Protein AF-A0AAV9T3T2-F1 (afdb_monomer_lite)

Secondary structure (DSSP, 8-state):
----HHHHHHHHTTT-SSS-HHHHHHHHHTSTT---TTS--S-----TTS-----HHHHHHTTHHHH-GGG--GGGGGGHHHHHHHHHHHTT-S-PPPPPHHHHHHHHHHHTTSTT-HHHHHHHHHHTS---HHHHHHHHHHHHHHHS-HHHHHHHHT-TTS--STTGGG-HHHHHHHTT---

Foldseek 3Di:
DDQAPLNVLVVCCVPDPPDNSVVVNCCCLVLQQVLDSADDPDDDPDDPVPFADFDPVQLVVLPLCVLPVLCPPPVCVVPSSNSLSVLVVLLVDPDFAADDLVSLVSLLSSLVSTPPCSVVSSLQSNLSHRHDLVNHVVSNVVSCVVPDPPVVCCVVLVCPVPPDDPSCVSRSSVVSSVVVPPD

Structure (mmCIF, N/CA/C/O backbone):
data_AF-A0AAV9T3T2-F1
#
_entry.id   AF-A0AAV9T3T2-F1
#
loop_
_atom_site.group_PDB
_atom_site.id
_atom_site.type_symbol
_atom_site.label_atom_id
_atom_site.label_alt_id
_atom_site.label_comp_id
_atom_site.label_asym_id
_atom_site.label_entity_id
_atom_site.label_seq_id
_atom_site.pdbx_PDB_ins_code
_atom_site.Cartn_x
_atom_site.Cartn_y
_atom_site.Cartn_z
_atom_site.occupancy
_atom_site.B_iso_or_equiv
_atom_site.auth_seq_id
_atom_site.auth_comp_id
_atom_site.auth_asym_id
_atom_site.auth_atom_id
_atom_site.pdbx_PDB_model_num
ATOM 1 N N . MET A 1 1 ? 18.181 -6.543 2.800 1.00 39.59 1 MET A N 1
ATOM 2 C CA . MET A 1 1 ? 18.564 -5.317 2.071 1.00 39.59 1 MET A CA 1
ATOM 3 C C . MET A 1 1 ? 17.547 -5.138 0.965 1.00 39.59 1 MET A C 1
ATOM 5 O O . MET A 1 1 ? 17.449 -6.020 0.122 1.00 39.59 1 MET A O 1
ATOM 9 N N . PHE A 1 2 ? 16.742 -4.085 1.052 1.00 48.78 2 PHE A N 1
ATOM 10 C CA . PHE A 1 2 ? 15.759 -3.703 0.041 1.00 48.78 2 PHE A CA 1
ATOM 11 C C . PHE A 1 2 ? 16.441 -2.717 -0.913 1.00 48.78 2 PHE A C 1
ATOM 13 O O . PHE A 1 2 ? 17.118 -1.804 -0.444 1.00 48.78 2 PHE A O 1
ATOM 20 N N . ALA A 1 3 ? 16.339 -2.939 -2.222 1.00 54.12 3 ALA A N 1
ATOM 21 C CA . ALA A 1 3 ? 16.896 -2.038 -3.227 1.00 54.12 3 ALA A CA 1
ATOM 22 C C . ALA A 1 3 ? 15.743 -1.285 -3.891 1.00 54.12 3 ALA A C 1
ATOM 24 O O . ALA A 1 3 ? 14.859 -1.908 -4.476 1.00 54.12 3 ALA A O 1
ATOM 25 N N . ARG A 1 4 ? 15.751 0.042 -3.766 1.00 64.81 4 ARG A N 1
ATOM 26 C CA . ARG A 1 4 ? 14.722 0.922 -4.329 1.00 64.81 4 ARG A CA 1
ATOM 27 C C . ARG A 1 4 ? 14.906 1.098 -5.831 1.00 64.81 4 ARG A C 1
ATOM 29 O O . ARG A 1 4 ? 16.045 1.146 -6.289 1.00 64.81 4 ARG A O 1
ATOM 36 N N . ASP A 1 5 ? 13.818 1.276 -6.580 1.00 68.12 5 ASP A N 1
ATOM 37 C CA . ASP A 1 5 ? 13.861 1.486 -8.039 1.00 68.12 5 ASP A CA 1
ATOM 38 C C . ASP A 1 5 ? 14.801 2.640 -8.410 1.00 68.12 5 ASP A C 1
ATOM 40 O O . ASP A 1 5 ? 15.723 2.459 -9.196 1.00 68.12 5 ASP A O 1
ATOM 44 N N . LEU A 1 6 ? 14.678 3.795 -7.745 1.00 70.25 6 LEU A N 1
ATOM 45 C CA . LEU A 1 6 ? 15.578 4.931 -7.972 1.00 70.25 6 LEU A CA 1
ATOM 46 C C . LEU A 1 6 ? 17.045 4.615 -7.657 1.00 70.25 6 LEU A C 1
ATOM 48 O O . LEU A 1 6 ? 17.926 5.066 -8.378 1.00 70.25 6 LEU A O 1
ATOM 52 N N . GLN A 1 7 ? 17.321 3.815 -6.623 1.00 70.38 7 GLN A N 1
ATOM 53 C CA . GLN A 1 7 ? 18.692 3.426 -6.276 1.00 70.38 7 GLN A CA 1
ATOM 54 C C . GLN A 1 7 ? 19.286 2.467 -7.308 1.00 70.38 7 GLN A C 1
ATOM 56 O O . GLN A 1 7 ? 20.465 2.573 -7.642 1.00 70.38 7 GLN A O 1
ATOM 61 N N . VAL A 1 8 ? 18.474 1.545 -7.826 1.00 71.31 8 VAL A N 1
ATOM 62 C CA . VAL A 1 8 ? 18.872 0.633 -8.901 1.00 71.31 8 VAL A CA 1
ATOM 63 C C . VAL A 1 8 ? 19.090 1.428 -10.189 1.00 71.31 8 VAL A C 1
ATOM 65 O O . VAL A 1 8 ? 20.156 1.331 -10.790 1.00 71.31 8 VAL A O 1
ATOM 68 N N . LEU A 1 9 ? 18.152 2.289 -10.579 1.00 73.38 9 LEU A N 1
ATOM 69 C CA . LEU A 1 9 ? 18.289 3.144 -11.758 1.00 73.38 9 LEU A CA 1
ATOM 70 C C . LEU A 1 9 ? 19.523 4.047 -11.660 1.00 73.38 9 LEU A C 1
ATOM 72 O O . LEU A 1 9 ? 20.322 4.070 -12.589 1.00 73.38 9 LEU A O 1
ATOM 76 N N . ALA A 1 10 ? 19.755 4.703 -10.522 1.00 73.94 10 ALA A N 1
ATOM 77 C CA . ALA A 1 10 ? 20.937 5.537 -10.313 1.00 73.94 10 ALA A CA 1
ATOM 78 C C . ALA A 1 10 ? 22.253 4.744 -10.410 1.00 73.94 10 ALA A C 1
ATOM 80 O O . ALA A 1 10 ? 23.238 5.251 -10.950 1.00 73.94 10 ALA A O 1
ATOM 81 N N . ALA A 1 11 ? 22.279 3.502 -9.913 1.00 74.75 11 ALA A N 1
ATOM 82 C CA . ALA A 1 11 ? 23.463 2.643 -9.956 1.00 74.75 11 ALA A CA 1
ATOM 83 C C . ALA A 1 11 ? 23.760 2.086 -11.360 1.00 74.75 11 ALA A C 1
ATOM 85 O O . ALA A 1 11 ? 24.921 1.825 -11.674 1.00 74.75 11 ALA A O 1
ATOM 86 N N . PHE A 1 12 ? 22.733 1.905 -12.198 1.00 73.12 12 PHE A N 1
ATOM 87 C CA . PHE A 1 12 ? 22.851 1.245 -13.504 1.00 73.12 12 PHE A CA 1
ATOM 88 C C . PHE A 1 12 ? 22.576 2.156 -14.714 1.00 73.12 12 PHE A C 1
ATOM 90 O O . PHE A 1 12 ? 22.715 1.696 -15.847 1.00 73.12 12 PHE A O 1
ATOM 97 N N . GLN A 1 13 ? 22.255 3.442 -14.518 1.00 70.56 13 GLN A N 1
ATOM 98 C CA . GLN A 1 13 ? 21.921 4.389 -15.598 1.00 70.56 13 GLN A CA 1
ATOM 99 C C . GLN A 1 13 ? 22.990 4.498 -16.697 1.00 70.56 13 GLN A C 1
ATOM 101 O O . GLN A 1 13 ? 22.646 4.692 -17.854 1.00 70.56 13 GLN A O 1
ATOM 106 N N . GLY A 1 14 ? 24.270 4.302 -16.363 1.00 68.44 14 GLY A N 1
ATOM 107 C CA . GLY A 1 14 ? 25.382 4.369 -17.321 1.00 68.44 14 GLY A CA 1
ATOM 108 C C . GLY A 1 14 ? 25.743 3.052 -18.021 1.00 68.44 14 GLY A C 1
ATOM 109 O O . GLY A 1 14 ? 26.777 3.001 -18.678 1.00 68.44 14 GLY A O 1
ATOM 110 N N . ILE A 1 15 ? 24.972 1.973 -17.828 1.00 70.31 15 ILE A N 1
ATOM 111 C CA . ILE A 1 15 ? 25.334 0.609 -18.276 1.00 70.31 15 ILE A CA 1
ATOM 112 C C . ILE A 1 15 ? 24.459 0.109 -19.447 1.00 70.31 15 ILE A C 1
ATOM 114 O O . ILE A 1 15 ? 24.811 -0.875 -20.094 1.00 70.31 15 ILE A O 1
ATOM 118 N N . SER A 1 16 ? 23.325 0.749 -19.748 1.00 60.50 16 SER A N 1
ATOM 119 C CA . SER A 1 16 ? 22.331 0.212 -20.693 1.00 60.50 16 SER A CA 1
ATOM 120 C C . SER A 1 16 ? 22.330 0.918 -22.053 1.00 60.50 16 SER A C 1
ATOM 122 O O . SER A 1 16 ? 21.961 2.083 -22.142 1.00 60.50 16 SER A O 1
ATOM 124 N N . ASP A 1 17 ? 22.632 0.165 -23.118 1.00 59.25 17 ASP A N 1
ATOM 125 C CA . ASP A 1 17 ? 22.547 0.619 -24.519 1.00 59.25 17 ASP A CA 1
ATOM 126 C C . ASP A 1 17 ? 21.136 0.470 -25.140 1.00 59.25 17 ASP A C 1
ATOM 128 O O . ASP A 1 17 ? 20.869 0.998 -26.218 1.00 59.25 17 ASP A O 1
ATOM 132 N N . ALA A 1 18 ? 20.225 -0.283 -24.504 1.00 54.69 18 ALA A N 1
ATOM 133 C CA . ALA A 1 18 ? 18.965 -0.744 -25.123 1.00 54.69 18 ALA A CA 1
ATOM 134 C C . ALA A 1 18 ? 17.682 -0.166 -24.494 1.00 54.69 18 ALA A C 1
ATOM 136 O O . ALA A 1 18 ? 16.603 -0.238 -25.082 1.00 54.69 18 ALA A O 1
ATOM 137 N N . LEU A 1 19 ? 17.796 0.413 -23.303 1.00 60.75 19 LEU A N 1
ATOM 138 C CA . LEU A 1 19 ? 16.743 1.149 -22.613 1.00 60.75 19 LEU A CA 1
ATOM 139 C C . LEU A 1 19 ? 17.450 2.316 -21.938 1.00 60.75 19 LEU A C 1
ATOM 141 O O . LEU A 1 19 ? 18.369 2.073 -21.158 1.00 60.75 19 LEU A O 1
ATOM 145 N N . ASP A 1 20 ? 17.081 3.548 -22.271 1.00 73.94 20 ASP A N 1
ATOM 146 C CA . ASP A 1 20 ? 17.713 4.738 -21.705 1.00 73.94 20 ASP A CA 1
ATOM 147 C C . ASP A 1 20 ? 17.327 4.855 -20.218 1.00 73.94 20 ASP A C 1
ATOM 149 O O . ASP A 1 20 ? 16.336 5.484 -19.834 1.00 73.94 20 ASP A O 1
ATOM 153 N N . LEU A 1 21 ? 18.069 4.123 -19.382 1.00 70.12 21 LEU A N 1
ATOM 154 C CA . LEU A 1 21 ? 17.901 4.070 -17.934 1.00 70.12 21 LEU A CA 1
ATOM 155 C C . LEU A 1 21 ? 18.189 5.433 -17.306 1.00 70.12 21 LEU A C 1
ATOM 157 O O . LEU A 1 21 ? 17.633 5.724 -16.252 1.00 70.12 21 LEU A O 1
ATOM 161 N N . GLU A 1 22 ? 18.994 6.272 -17.960 1.00 73.00 22 GLU A N 1
ATOM 162 C CA . GLU A 1 22 ? 19.191 7.670 -17.587 1.00 73.00 22 GLU A CA 1
ATOM 163 C C . GLU A 1 22 ? 17.901 8.470 -17.809 1.00 73.00 22 GLU A C 1
ATOM 165 O O . GLU A 1 22 ? 17.437 9.148 -16.891 1.00 73.00 22 GLU A O 1
ATOM 170 N N . THR A 1 23 ? 17.237 8.329 -18.960 1.00 74.19 23 THR A N 1
ATOM 171 C CA . THR A 1 23 ? 15.907 8.927 -19.183 1.00 74.19 23 THR A CA 1
ATOM 172 C C . THR A 1 23 ? 14.878 8.416 -18.172 1.00 74.19 23 THR A C 1
ATOM 174 O O . THR A 1 23 ? 14.137 9.216 -17.595 1.00 74.19 23 THR A O 1
ATOM 177 N N . LEU A 1 24 ? 14.847 7.108 -17.891 1.00 72.75 24 LEU A N 1
ATOM 178 C CA . LEU A 1 24 ? 13.932 6.534 -16.898 1.00 72.75 24 LEU A CA 1
ATOM 179 C C . LEU A 1 24 ? 14.227 7.055 -15.481 1.00 72.75 24 LEU A C 1
ATOM 181 O O . LEU A 1 24 ? 13.297 7.436 -14.765 1.00 72.75 24 LEU A O 1
ATOM 185 N N . HIS A 1 25 ? 15.503 7.131 -15.099 1.00 75.50 25 HIS A N 1
ATOM 186 C CA . HIS A 1 25 ? 15.952 7.725 -13.842 1.00 75.50 25 HIS A CA 1
ATOM 187 C C . HIS A 1 25 ? 15.523 9.192 -13.750 1.00 75.50 25 HIS A C 1
ATOM 189 O O . HIS A 1 25 ? 14.914 9.587 -12.760 1.00 75.50 25 HIS A O 1
ATOM 195 N N . ASN A 1 26 ? 15.747 9.988 -14.795 1.00 74.25 26 ASN A N 1
ATOM 196 C CA . ASN A 1 26 ? 15.395 11.406 -14.830 1.00 74.25 26 ASN A CA 1
ATOM 197 C C . ASN A 1 26 ? 13.879 11.629 -14.735 1.00 74.25 26 ASN A C 1
ATOM 199 O O . ASN A 1 26 ? 13.425 12.486 -13.972 1.00 74.25 26 ASN A O 1
ATOM 203 N N . TRP A 1 27 ? 13.071 10.828 -15.435 1.00 71.06 27 TRP A N 1
ATOM 204 C CA . TRP A 1 27 ? 11.611 10.873 -15.317 1.00 71.06 27 TRP A CA 1
ATOM 205 C C . TRP A 1 27 ? 11.143 10.537 -13.903 1.00 71.06 27 TRP A C 1
ATOM 207 O O . TRP A 1 27 ? 10.325 11.269 -13.341 1.00 71.06 27 TRP A O 1
ATOM 217 N N . ARG A 1 28 ? 11.681 9.474 -13.298 1.00 70.88 28 ARG A N 1
ATOM 218 C CA . ARG A 1 28 ? 11.360 9.084 -11.918 1.00 70.88 28 ARG A CA 1
ATOM 219 C C . ARG A 1 28 ? 11.836 10.138 -10.909 1.00 70.88 28 ARG A C 1
ATOM 221 O O . ARG A 1 28 ? 11.078 10.497 -10.017 1.00 70.88 28 ARG A O 1
ATOM 228 N N . ASN A 1 29 ? 13.028 10.705 -11.081 1.00 70.12 29 ASN A N 1
ATOM 229 C CA . ASN A 1 29 ? 13.613 11.699 -10.176 1.00 70.12 29 ASN A CA 1
ATOM 230 C C . ASN A 1 29 ? 12.927 13.081 -10.258 1.00 70.12 29 ASN A C 1
ATOM 232 O O . ASN A 1 29 ? 12.937 13.842 -9.285 1.00 70.12 29 ASN A O 1
ATOM 236 N N . SER A 1 30 ? 12.276 13.393 -11.387 1.00 68.81 30 SER A N 1
ATOM 237 C CA . SER A 1 30 ? 11.497 14.629 -11.581 1.00 68.81 30 SER A CA 1
ATOM 238 C C . SER A 1 30 ? 10.262 14.748 -10.672 1.00 68.81 30 SER A C 1
ATOM 240 O O . SER A 1 30 ? 9.607 15.789 -10.660 1.00 68.81 30 SER A O 1
ATOM 242 N N . GLY A 1 31 ? 9.885 13.675 -9.965 1.00 59.09 31 GLY A N 1
ATOM 243 C CA . GLY A 1 31 ? 8.681 13.592 -9.129 1.00 59.09 31 GLY A CA 1
ATOM 244 C C . GLY A 1 31 ? 7.384 13.414 -9.928 1.00 59.09 31 GLY A C 1
ATOM 245 O O . GLY A 1 31 ? 6.513 12.652 -9.522 1.00 59.09 31 GLY A O 1
ATOM 246 N N . SER A 1 32 ? 7.286 14.000 -11.126 1.00 55.06 32 SER A N 1
ATOM 247 C CA . SER A 1 32 ? 6.079 13.967 -11.978 1.00 55.06 32 SER A CA 1
ATOM 248 C C . SER A 1 32 ? 5.726 12.575 -12.520 1.00 55.06 32 SER A C 1
ATOM 250 O O . SER A 1 32 ? 4.582 12.327 -12.899 1.00 55.06 32 SER A O 1
ATOM 252 N N . PHE A 1 33 ? 6.696 11.656 -12.543 1.00 57.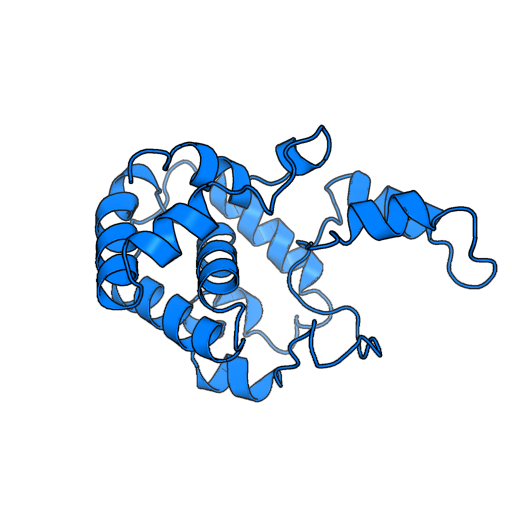59 33 PHE A N 1
ATOM 253 C CA . PHE A 1 33 ? 6.520 10.265 -12.973 1.00 57.59 33 PHE A CA 1
ATOM 254 C C . PHE A 1 33 ? 7.050 9.266 -11.946 1.00 57.59 33 PHE A C 1
ATOM 256 O O . PHE A 1 33 ? 7.294 8.112 -12.294 1.00 57.59 33 PHE A O 1
ATOM 263 N N . TYR A 1 34 ? 7.244 9.669 -10.692 1.00 60.19 34 TYR A N 1
ATOM 264 C CA . TYR A 1 34 ? 7.611 8.731 -9.639 1.00 60.19 34 TYR A CA 1
ATOM 265 C C . TYR A 1 34 ? 6.377 7.912 -9.240 1.00 60.19 34 TYR A C 1
ATOM 267 O O . TYR A 1 34 ? 5.525 8.395 -8.514 1.00 60.19 34 TYR A O 1
ATOM 275 N N . LEU A 1 35 ? 6.233 6.674 -9.713 1.00 58.22 35 LEU A N 1
ATOM 276 C CA . LEU A 1 35 ? 4.982 5.908 -9.542 1.00 58.22 35 LEU A CA 1
ATOM 277 C C . LEU A 1 35 ? 4.835 5.251 -8.164 1.00 58.22 35 LEU A C 1
ATOM 279 O O . LEU A 1 35 ? 3.927 4.452 -7.960 1.00 58.22 35 LEU A O 1
ATOM 283 N N . GLY A 1 36 ? 5.740 5.554 -7.231 1.00 56.34 36 GLY A N 1
ATOM 284 C CA . GLY A 1 36 ? 5.976 4.666 -6.102 1.00 56.34 36 GLY A CA 1
ATOM 285 C C . GLY A 1 36 ? 6.793 3.460 -6.542 1.00 56.34 36 GLY A C 1
ATOM 286 O O . GLY A 1 36 ? 6.614 2.909 -7.625 1.00 56.34 36 GLY A O 1
ATOM 287 N N . GLU A 1 37 ? 7.702 3.036 -5.681 1.00 61.44 37 GLU A N 1
ATOM 288 C CA . GLU A 1 37 ? 8.570 1.867 -5.874 1.00 61.44 37 GLU A CA 1
ATOM 289 C C . GLU A 1 37 ? 7.824 0.525 -5.781 1.00 61.44 37 GLU A C 1
ATOM 291 O O . GLU A 1 37 ? 8.438 -0.530 -5.649 1.00 61.44 37 GLU A O 1
ATOM 296 N N . TYR A 1 38 ? 6.491 0.551 -5.802 1.00 56.69 38 TYR A N 1
ATOM 297 C CA . TYR A 1 38 ? 5.708 -0.426 -5.057 1.00 56.69 38 TYR A CA 1
ATOM 298 C C . TYR A 1 38 ? 4.882 -1.374 -5.921 1.00 56.69 38 TYR A C 1
ATOM 300 O O . TYR A 1 38 ? 4.514 -2.443 -5.444 1.00 56.69 38 TYR A O 1
ATOM 308 N N . LEU A 1 39 ? 4.624 -1.049 -7.192 1.00 46.47 39 LEU A N 1
ATOM 309 C CA . LEU A 1 39 ? 3.770 -1.877 -8.044 1.00 46.47 39 LEU A CA 1
ATOM 310 C C . LEU A 1 39 ? 4.302 -1.975 -9.480 1.00 46.47 39 LEU A C 1
ATOM 312 O O . LEU A 1 39 ? 4.045 -1.141 -10.343 1.00 46.47 39 LEU A O 1
ATOM 316 N N . SER A 1 40 ? 4.969 -3.103 -9.724 1.00 47.78 40 SER A N 1
ATOM 317 C CA . SER A 1 40 ? 5.234 -3.725 -11.025 1.00 47.78 40 SER A CA 1
ATOM 318 C C . SER A 1 40 ? 6.297 -3.077 -11.925 1.00 47.78 40 SER A C 1
ATOM 320 O O . SER A 1 40 ? 6.105 -2.051 -12.570 1.00 47.78 40 SER A O 1
ATOM 322 N N . GLN A 1 41 ? 7.409 -3.793 -12.078 1.00 48.28 41 GLN A N 1
ATOM 323 C CA . GLN A 1 41 ? 8.250 -3.717 -13.270 1.00 48.28 41 GLN A CA 1
ATOM 324 C C . GLN A 1 41 ? 8.287 -5.095 -13.930 1.00 48.28 41 GLN A C 1
ATOM 326 O O . GLN A 1 41 ? 9.301 -5.783 -13.912 1.00 48.28 41 GLN A O 1
ATOM 331 N N . GLY A 1 42 ? 7.146 -5.531 -14.473 1.00 53.59 42 GLY A N 1
ATOM 332 C CA . GLY A 1 42 ? 7.053 -6.792 -15.212 1.00 53.59 42 GLY A CA 1
ATOM 333 C C . GLY A 1 42 ? 7.641 -8.005 -14.473 1.00 53.59 42 GLY A C 1
ATOM 334 O O . GLY A 1 42 ? 7.750 -8.039 -13.248 1.00 53.59 42 GLY A O 1
ATOM 335 N N . ARG A 1 43 ? 8.008 -9.044 -15.228 1.00 52.28 43 ARG A N 1
ATOM 336 C CA . ARG A 1 43 ? 8.619 -10.255 -14.669 1.00 52.28 43 ARG A CA 1
ATOM 337 C C . ARG A 1 43 ? 10.131 -10.070 -14.537 1.00 52.28 43 ARG A C 1
ATOM 339 O O . ARG A 1 43 ? 10.870 -10.391 -15.465 1.00 52.28 43 ARG A O 1
ATOM 346 N N . LEU A 1 44 ? 10.590 -9.597 -13.384 1.00 58.28 44 LEU A N 1
ATOM 347 C CA . LEU A 1 44 ? 12.008 -9.622 -13.020 1.00 58.28 44 LEU A CA 1
ATOM 348 C C . LEU A 1 44 ? 12.369 -10.999 -12.446 1.00 58.28 44 LEU A C 1
ATOM 350 O O . LEU A 1 44 ? 11.770 -11.463 -11.476 1.00 58.28 44 LEU A O 1
ATOM 354 N N . ALA A 1 45 ? 13.343 -11.674 -13.058 1.00 57.94 45 ALA A N 1
ATOM 355 C CA . ALA A 1 45 ? 13.882 -12.931 -12.545 1.00 57.94 45 ALA A CA 1
ATOM 356 C C . ALA A 1 45 ? 14.836 -12.642 -11.372 1.00 57.94 45 ALA A C 1
ATOM 358 O O . ALA A 1 45 ? 16.049 -12.556 -11.551 1.00 57.94 45 ALA A O 1
ATOM 359 N N . ILE A 1 46 ? 14.271 -12.442 -10.181 1.00 66.88 46 ILE A N 1
ATOM 360 C CA . ILE A 1 46 ? 15.008 -12.266 -8.921 1.00 66.88 46 ILE A CA 1
ATOM 361 C C . ILE A 1 46 ? 15.028 -13.608 -8.175 1.00 66.88 46 ILE A C 1
ATOM 363 O O . ILE A 1 46 ? 14.152 -14.448 -8.374 1.00 66.88 46 ILE A O 1
ATOM 367 N N . ASP A 1 47 ? 16.039 -13.824 -7.330 1.00 73.81 47 ASP A N 1
ATOM 368 C CA . ASP A 1 47 ? 16.098 -14.971 -6.418 1.00 73.81 47 ASP A CA 1
ATOM 369 C C . ASP A 1 47 ? 14.763 -15.110 -5.648 1.00 73.81 47 ASP A C 1
ATOM 371 O O . ASP A 1 47 ? 14.384 -14.180 -4.921 1.00 73.81 47 ASP A O 1
ATOM 375 N N . PRO A 1 48 ? 14.042 -16.241 -5.772 1.00 69.25 48 PRO A N 1
ATOM 376 C CA . PRO A 1 48 ? 12.764 -16.452 -5.091 1.00 69.25 48 PRO A CA 1
ATOM 377 C C . PRO A 1 48 ? 12.899 -16.466 -3.563 1.00 69.25 48 PRO A C 1
ATOM 379 O O . PRO A 1 48 ? 11.914 -16.288 -2.863 1.00 69.25 48 PRO A O 1
ATOM 382 N N . ARG A 1 49 ? 14.111 -16.618 -3.010 1.00 72.69 49 ARG A N 1
ATOM 383 C CA . ARG A 1 49 ? 14.358 -16.479 -1.561 1.00 72.69 49 ARG A CA 1
ATOM 384 C C . ARG A 1 49 ? 14.381 -15.027 -1.084 1.00 72.69 49 ARG A C 1
ATOM 386 O O . ARG A 1 49 ? 14.447 -14.781 0.116 1.00 72.69 49 ARG A O 1
ATOM 393 N N . ARG A 1 50 ? 14.427 -14.067 -2.010 1.00 72.50 50 ARG A N 1
ATOM 394 C CA . ARG A 1 50 ? 14.552 -12.626 -1.735 1.00 72.50 50 ARG A CA 1
ATOM 395 C C . ARG A 1 50 ? 13.472 -11.797 -2.424 1.00 72.50 50 ARG A C 1
ATOM 397 O O . ARG A 1 50 ? 13.565 -10.573 -2.429 1.00 72.50 50 ARG A O 1
ATOM 404 N N . SER A 1 51 ? 12.488 -12.449 -3.030 1.00 74.88 51 SER A N 1
ATOM 405 C CA . SER A 1 51 ? 11.409 -11.804 -3.766 1.00 74.88 51 SER A CA 1
ATOM 406 C C . SER A 1 51 ? 10.099 -12.538 -3.525 1.00 74.88 51 SER A C 1
ATOM 408 O O . SER A 1 51 ? 10.091 -13.734 -3.252 1.00 74.88 51 SER A O 1
ATOM 410 N N . CYS A 1 52 ? 8.997 -11.804 -3.629 1.00 78.88 52 CYS A N 1
ATOM 411 C CA . CYS A 1 52 ? 7.650 -12.350 -3.612 1.00 78.88 52 CYS A CA 1
ATOM 412 C C . CYS A 1 52 ? 6.964 -11.971 -4.931 1.00 78.88 52 CYS A C 1
ATOM 414 O O . CYS A 1 52 ? 7.152 -10.859 -5.432 1.00 78.88 52 CYS A O 1
ATOM 416 N N . GLN A 1 53 ? 6.208 -12.901 -5.511 1.00 80.69 53 GLN A N 1
ATOM 417 C CA . GLN A 1 53 ? 5.409 -12.669 -6.712 1.00 80.69 53 GLN A CA 1
ATOM 418 C C . GLN A 1 53 ? 3.955 -12.979 -6.389 1.00 80.69 53 GLN A C 1
ATOM 420 O O . GLN A 1 53 ? 3.637 -14.095 -5.991 1.00 80.69 53 GLN A O 1
ATOM 425 N N . VAL A 1 54 ? 3.089 -11.993 -6.598 1.00 83.88 54 VAL A N 1
ATOM 426 C CA . VAL A 1 54 ? 1.653 -12.100 -6.344 1.00 83.88 54 VAL A CA 1
ATOM 427 C C . VAL A 1 54 ? 0.917 -11.779 -7.635 1.00 83.88 54 VAL A C 1
ATOM 429 O O . VAL A 1 54 ? 1.289 -10.852 -8.359 1.00 83.88 54 VAL A O 1
ATOM 432 N N . SER A 1 55 ? -0.110 -12.565 -7.954 1.00 87.62 55 SER A N 1
ATOM 433 C CA . SER A 1 55 ? -0.946 -12.275 -9.117 1.00 87.62 55 SER A CA 1
ATOM 434 C C . SER A 1 55 ? -1.814 -11.044 -8.855 1.00 87.62 55 SER A C 1
ATOM 436 O O . SER A 1 55 ? -2.293 -10.842 -7.743 1.00 87.62 55 SER A O 1
ATOM 438 N N . MET A 1 56 ? -2.074 -10.237 -9.888 1.00 85.25 56 MET A N 1
ATOM 439 C CA . MET A 1 56 ? -2.979 -9.094 -9.741 1.00 85.25 56 MET A CA 1
ATOM 440 C C . MET A 1 56 ? -4.376 -9.533 -9.284 1.00 85.25 56 MET A C 1
ATOM 442 O O . MET A 1 56 ? -4.977 -8.868 -8.450 1.00 85.25 56 MET A O 1
ATOM 446 N N . GLN A 1 57 ? -4.868 -10.673 -9.784 1.00 89.06 57 GLN A N 1
ATOM 447 C CA . GLN A 1 57 ? -6.171 -11.205 -9.386 1.00 89.06 57 GLN A CA 1
ATOM 448 C C . GLN A 1 57 ? -6.232 -11.485 -7.881 1.00 89.06 57 GLN A C 1
ATOM 450 O O . GLN A 1 57 ? -7.197 -11.096 -7.242 1.00 89.06 57 GLN A O 1
ATOM 455 N N . GLU A 1 58 ? -5.179 -12.063 -7.296 1.00 93.62 58 GLU A N 1
ATOM 456 C CA . GLU A 1 58 ? -5.127 -12.292 -5.849 1.00 93.62 58 GLU A CA 1
ATOM 457 C C . GLU A 1 58 ? -5.177 -10.981 -5.050 1.00 93.62 58 GLU A C 1
ATOM 459 O O . GLU A 1 58 ? -5.827 -10.920 -4.009 1.00 93.62 58 GLU A O 1
ATOM 464 N N . LEU A 1 59 ? -4.542 -9.912 -5.541 1.00 91.88 59 LEU A N 1
ATOM 465 C CA . LEU A 1 59 ? -4.638 -8.597 -4.901 1.00 91.88 59 LEU A CA 1
ATOM 466 C C . LEU A 1 59 ? -6.065 -8.039 -4.967 1.00 91.88 59 LEU A C 1
ATOM 468 O O . LEU A 1 59 ? -6.551 -7.483 -3.983 1.00 91.88 59 LEU A O 1
ATOM 472 N N . VAL A 1 60 ? -6.741 -8.200 -6.109 1.00 91.19 60 VAL A N 1
ATOM 473 C CA . VAL A 1 60 ? -8.145 -7.797 -6.286 1.00 91.19 60 VAL A CA 1
ATOM 474 C C . VAL A 1 60 ? -9.056 -8.590 -5.356 1.00 91.19 60 VAL A C 1
ATOM 476 O O . VAL A 1 60 ? -9.854 -7.985 -4.645 1.00 91.19 60 VAL A O 1
ATOM 479 N N . ASP A 1 61 ? -8.893 -9.911 -5.301 1.00 94.81 61 ASP A N 1
ATOM 480 C CA . ASP A 1 61 ? -9.704 -10.809 -4.471 1.00 94.81 61 ASP A CA 1
ATOM 481 C C . ASP A 1 61 ? -9.554 -10.511 -2.970 1.00 94.81 61 ASP A C 1
ATOM 483 O O . ASP A 1 61 ? -10.468 -10.766 -2.187 1.00 94.81 61 ASP A O 1
ATOM 487 N N . ARG A 1 62 ? -8.413 -9.941 -2.565 1.00 95.12 62 ARG A N 1
ATOM 488 C CA . ARG A 1 62 ? -8.135 -9.494 -1.190 1.00 95.12 62 ARG A CA 1
ATOM 489 C C . ARG A 1 62 ? -8.578 -8.056 -0.897 1.00 95.12 62 ARG A C 1
ATOM 491 O O . ARG A 1 62 ? -8.405 -7.602 0.228 1.00 95.12 62 ARG A O 1
ATOM 498 N N . GLY A 1 63 ? -9.142 -7.344 -1.874 1.00 94.25 63 GLY A N 1
ATOM 499 C CA . GLY A 1 63 ? -9.717 -6.010 -1.681 1.00 94.25 63 GLY A CA 1
ATOM 500 C C . GLY A 1 63 ? -8.787 -4.839 -2.011 1.00 94.25 63 GLY A C 1
ATOM 501 O O . GLY A 1 63 ? -8.969 -3.742 -1.484 1.00 94.25 63 GLY A O 1
ATOM 502 N N . LEU A 1 64 ? -7.801 -5.005 -2.905 1.00 91.25 64 LEU A N 1
ATOM 503 C CA . LEU A 1 64 ? -6.921 -3.898 -3.329 1.00 91.25 64 LEU A CA 1
ATOM 504 C C . LEU A 1 64 ? -7.709 -2.661 -3.795 1.00 91.25 64 LEU A C 1
ATOM 506 O O . LEU A 1 64 ? -7.326 -1.529 -3.498 1.00 91.25 64 LEU A O 1
ATOM 510 N N . PHE A 1 65 ? -8.816 -2.866 -4.507 1.00 90.50 65 PHE A N 1
ATOM 511 C CA . PHE A 1 65 ? -9.660 -1.770 -4.983 1.00 90.50 65 PHE A CA 1
ATOM 512 C C . PHE A 1 65 ? -10.581 -1.196 -3.904 1.00 90.50 65 PHE A C 1
ATOM 514 O O . PHE A 1 65 ? -11.080 -0.093 -4.080 1.00 90.50 65 PHE A O 1
ATOM 521 N N . ASP A 1 66 ? -10.752 -1.857 -2.764 1.00 90.62 66 ASP A N 1
ATOM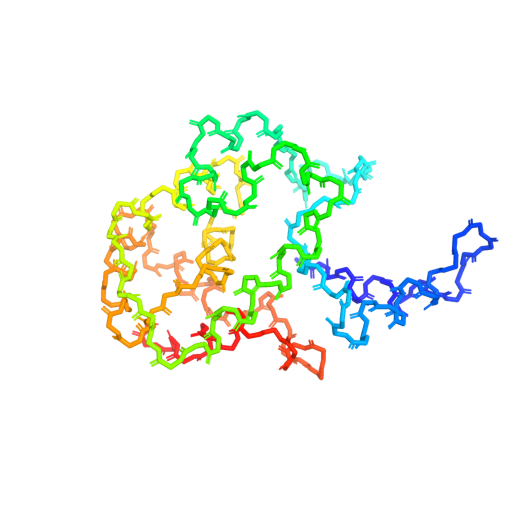 522 C CA . ASP A 1 66 ? -11.438 -1.250 -1.621 1.00 90.62 66 ASP A CA 1
ATOM 523 C C . ASP A 1 66 ? -10.498 -0.285 -0.886 1.00 90.62 66 ASP A C 1
ATOM 525 O O . ASP A 1 66 ? -10.914 0.791 -0.457 1.00 90.62 66 ASP A O 1
ATOM 529 N N . VAL A 1 67 ? -9.208 -0.633 -0.801 1.00 87.56 67 VAL A N 1
ATOM 530 C CA . VAL A 1 67 ? -8.162 0.226 -0.216 1.00 87.56 67 VAL A CA 1
ATOM 531 C C . VAL A 1 67 ? -7.859 1.417 -1.120 1.00 87.56 67 VAL A C 1
ATOM 533 O O . VAL A 1 67 ? -7.722 2.546 -0.654 1.00 87.56 67 VAL A O 1
ATOM 536 N N . CYS A 1 68 ? -7.767 1.183 -2.429 1.00 83.12 68 CYS A N 1
ATOM 537 C CA . CYS A 1 68 ? -7.457 2.204 -3.425 1.00 83.12 68 CYS A CA 1
ATOM 538 C C . CYS A 1 68 ? -8.457 2.146 -4.595 1.00 83.12 68 CYS A C 1
ATOM 540 O O . CYS A 1 68 ? -8.098 1.687 -5.685 1.00 83.12 68 CYS A O 1
ATOM 542 N N . PRO A 1 69 ? -9.690 2.669 -4.424 1.00 80.88 69 PRO A N 1
ATOM 543 C CA . PRO A 1 69 ? -10.750 2.601 -5.442 1.00 80.88 69 PRO A CA 1
ATOM 544 C C . PRO A 1 69 ? -10.346 3.154 -6.803 1.00 80.88 69 PRO A C 1
ATOM 546 O O . PRO A 1 69 ? -10.731 2.624 -7.843 1.00 80.88 69 PRO A O 1
ATOM 549 N N . GLY A 1 70 ? -9.490 4.176 -6.808 1.00 76.50 70 GLY A N 1
ATOM 550 C CA . GLY A 1 70 ? -8.971 4.781 -8.030 1.00 76.50 70 GLY A CA 1
ATOM 551 C C . GLY A 1 70 ? -8.165 3.836 -8.930 1.00 76.50 70 GLY A C 1
ATOM 552 O O . GLY A 1 70 ? -7.954 4.166 -10.092 1.00 76.50 70 GLY A O 1
ATOM 553 N N . LEU A 1 71 ? -7.710 2.685 -8.426 1.00 80.88 71 LEU A N 1
ATOM 554 C CA . LEU A 1 71 ? -6.967 1.692 -9.208 1.00 80.88 71 LEU A CA 1
ATOM 555 C C . LEU A 1 71 ? -7.879 0.667 -9.906 1.00 80.88 71 LEU A C 1
ATOM 557 O O . LEU A 1 71 ? -7.421 -0.019 -10.821 1.00 80.88 71 LEU A O 1
ATOM 561 N N . GLY A 1 72 ? -9.158 0.580 -9.520 1.00 84.06 72 GLY A N 1
ATOM 562 C CA . GLY A 1 72 ? -10.102 -0.430 -10.014 1.00 84.06 72 GLY A CA 1
ATOM 563 C C . GLY A 1 72 ? -10.665 -0.181 -11.412 1.00 84.06 72 GLY A C 1
ATOM 564 O O . GLY A 1 72 ? -11.272 -1.074 -11.997 1.00 84.06 72 GLY A O 1
ATOM 565 N N . GLU A 1 73 ? -10.462 1.009 -11.978 1.00 84.69 73 GLU A N 1
ATOM 566 C CA . GLU A 1 73 ? -11.005 1.357 -13.290 1.00 84.69 73 GLU A CA 1
ATOM 567 C C . GLU A 1 73 ? -10.153 0.766 -14.423 1.00 84.69 73 GLU A C 1
ATOM 569 O O . GLU A 1 73 ? -9.124 1.327 -14.808 1.00 84.69 73 GLU A O 1
ATOM 574 N N . GLU A 1 74 ? -10.607 -0.361 -14.977 1.00 84.06 74 GLU A N 1
ATOM 575 C CA . GLU A 1 74 ? -9.902 -1.126 -16.019 1.00 84.06 74 GLU A CA 1
ATOM 576 C C . GLU A 1 74 ? -9.515 -0.277 -17.237 1.00 84.06 74 GLU A C 1
ATOM 578 O O . GLU A 1 74 ? -8.381 -0.341 -17.719 1.00 84.06 74 GLU A O 1
ATOM 583 N N . ALA A 1 75 ? -10.411 0.612 -17.677 1.00 84.75 75 ALA A N 1
ATOM 584 C CA . ALA A 1 75 ? -10.149 1.536 -18.781 1.00 84.75 75 ALA A CA 1
ATOM 585 C C . ALA A 1 75 ? -8.907 2.421 -18.542 1.00 84.75 75 ALA A C 1
ATOM 587 O O . ALA A 1 75 ? -8.257 2.854 -19.495 1.00 84.75 75 ALA A O 1
ATOM 588 N N . ASN A 1 76 ? -8.538 2.649 -17.279 1.00 81.44 76 ASN A N 1
ATOM 589 C CA . ASN A 1 76 ? -7.438 3.508 -16.854 1.00 81.44 76 ASN A CA 1
ATOM 590 C C . ASN A 1 76 ? -6.204 2.745 -16.348 1.00 81.44 76 ASN A C 1
ATOM 592 O O . ASN A 1 76 ? -5.238 3.382 -15.923 1.00 81.44 76 ASN A O 1
ATOM 596 N N . TRP A 1 77 ? -6.154 1.413 -16.458 1.00 82.94 77 TRP A N 1
ATOM 597 C CA . TRP A 1 77 ? -4.988 0.626 -16.022 1.00 82.94 77 TRP A CA 1
ATOM 598 C C . TRP A 1 77 ? -3.685 1.022 -16.727 1.00 82.94 77 TRP A C 1
ATOM 600 O O . TRP A 1 77 ? -2.632 1.110 -16.098 1.00 82.94 77 TRP A O 1
ATOM 610 N N . HIS A 1 78 ? -3.760 1.409 -18.003 1.00 77.62 78 HIS A N 1
ATOM 611 C CA . HIS A 1 78 ? -2.625 1.955 -18.761 1.00 77.62 78 HIS A CA 1
ATOM 612 C C . HIS A 1 78 ? -2.050 3.267 -18.178 1.00 77.62 78 HIS A C 1
ATOM 614 O O . HIS A 1 78 ? -0.985 3.723 -18.595 1.00 77.62 78 HIS A O 1
ATOM 620 N N . ARG A 1 79 ? -2.743 3.888 -17.215 1.00 75.75 79 ARG A N 1
ATOM 621 C CA . ARG A 1 79 ? -2.380 5.138 -16.534 1.00 75.75 79 ARG A CA 1
ATOM 622 C C . ARG A 1 79 ? -2.233 4.979 -15.022 1.00 75.75 79 ARG A C 1
ATOM 624 O O . ARG A 1 79 ? -2.154 5.998 -14.339 1.00 75.75 79 ARG A O 1
ATOM 631 N N . TRP A 1 80 ? -2.139 3.759 -14.487 1.00 77.88 80 TRP A N 1
ATOM 632 C CA . TRP A 1 80 ? -1.986 3.527 -13.042 1.00 77.88 80 TRP A CA 1
ATOM 633 C C . TRP A 1 80 ? -0.896 4.369 -12.395 1.00 77.88 80 TRP A C 1
ATOM 635 O O . TRP A 1 80 ? -1.124 4.963 -11.349 1.00 77.88 80 TRP A O 1
ATOM 645 N N . GLY A 1 81 ? 0.250 4.511 -13.057 1.00 72.81 81 GLY A N 1
ATOM 646 C CA . GLY A 1 81 ? 1.303 5.389 -12.569 1.00 72.81 81 GLY A CA 1
ATOM 647 C C . GLY A 1 81 ? 0.843 6.838 -12.360 1.00 72.81 81 GLY A C 1
ATOM 648 O O . GLY A 1 81 ? 1.068 7.432 -11.307 1.00 72.81 81 GLY A O 1
ATOM 649 N N . LYS A 1 82 ? 0.134 7.403 -13.341 1.00 74.94 82 LYS A N 1
ATOM 650 C CA . LYS A 1 82 ? -0.449 8.740 -13.207 1.00 74.94 82 LYS A CA 1
ATOM 651 C C . LYS A 1 82 ? -1.493 8.780 -12.086 1.00 74.94 82 LYS A C 1
ATOM 653 O O . LYS A 1 82 ? -1.531 9.761 -11.352 1.00 74.94 82 LYS A O 1
ATOM 658 N N . ARG A 1 83 ? -2.287 7.719 -11.917 1.00 78.88 83 ARG A N 1
ATOM 659 C CA . ARG A 1 83 ? -3.277 7.642 -10.837 1.00 78.88 83 ARG A CA 1
ATOM 660 C C . ARG A 1 83 ? -2.635 7.638 -9.449 1.00 78.88 83 ARG A C 1
ATOM 662 O O . ARG A 1 83 ? -3.143 8.317 -8.568 1.00 78.88 83 ARG A O 1
ATOM 669 N N . VAL A 1 84 ? -1.512 6.943 -9.255 1.00 76.38 84 VAL A N 1
ATOM 670 C CA . VAL A 1 84 ? -0.763 6.993 -7.984 1.00 76.38 84 VAL A CA 1
ATOM 671 C C . VAL A 1 84 ? -0.310 8.423 -7.672 1.00 76.38 84 VAL A C 1
ATOM 673 O O . VAL A 1 84 ? -0.425 8.868 -6.535 1.00 76.38 84 VAL A O 1
ATOM 676 N N . ASN A 1 85 ? 0.126 9.185 -8.678 1.00 74.94 85 ASN A N 1
ATOM 677 C CA . ASN A 1 85 ? 0.463 10.599 -8.481 1.00 74.94 85 ASN A CA 1
ATOM 678 C C . ASN A 1 85 ? -0.755 11.456 -8.126 1.00 74.94 85 ASN A C 1
ATOM 680 O O . ASN A 1 85 ? -0.660 12.304 -7.246 1.00 74.94 85 ASN A O 1
ATOM 684 N N . GLU A 1 86 ? -1.900 11.220 -8.764 1.00 78.81 86 GLU A N 1
ATOM 685 C CA . GLU A 1 86 ? -3.149 11.903 -8.411 1.00 78.81 86 GLU A CA 1
ATOM 686 C C . GLU A 1 86 ? -3.570 11.593 -6.963 1.00 78.81 86 GLU A C 1
ATOM 688 O O . GLU A 1 86 ? -3.905 12.517 -6.230 1.00 78.81 86 GLU A O 1
ATOM 693 N N . LEU A 1 87 ? -3.458 10.338 -6.509 1.00 77.44 87 LEU A N 1
ATOM 694 C CA . LEU A 1 87 ? -3.712 9.950 -5.112 1.00 77.44 87 LEU A CA 1
ATOM 695 C C . LEU A 1 87 ? -2.783 10.682 -4.128 1.00 77.44 87 LEU A C 1
ATOM 697 O O . LEU A 1 87 ? -3.234 11.147 -3.083 1.00 77.44 87 LEU A O 1
ATOM 701 N N . ARG A 1 88 ? -1.502 10.861 -4.478 1.00 76.19 88 ARG A N 1
ATOM 702 C CA . ARG A 1 88 ? -0.574 11.672 -3.671 1.00 76.19 88 ARG A CA 1
ATOM 703 C C . ARG A 1 88 ? -0.955 13.149 -3.626 1.00 76.19 88 ARG A C 1
ATOM 705 O O . ARG A 1 88 ? -0.821 13.771 -2.584 1.00 76.19 88 ARG A O 1
ATOM 712 N N . MET A 1 89 ? -1.457 13.716 -4.719 1.00 76.81 89 MET A N 1
ATOM 713 C CA . MET A 1 89 ? -1.971 15.090 -4.700 1.00 76.81 89 MET A CA 1
ATOM 714 C C . MET A 1 89 ? -3.260 15.202 -3.872 1.00 76.81 89 MET A C 1
ATOM 716 O O . MET A 1 89 ? -3.487 16.205 -3.199 1.00 76.81 89 MET A O 1
ATOM 720 N N . GLU A 1 90 ? -4.110 14.172 -3.881 1.00 80.25 90 GLU A N 1
ATOM 721 C CA . GLU A 1 90 ? -5.299 14.100 -3.022 1.00 80.25 90 GLU A CA 1
ATOM 722 C C . GLU A 1 90 ? -4.916 14.080 -1.529 1.00 80.25 90 GLU A C 1
ATOM 724 O O . GLU A 1 90 ? -5.633 14.646 -0.707 1.00 80.25 90 GLU A O 1
ATOM 729 N N . MET A 1 91 ? -3.756 13.519 -1.168 1.00 75.44 91 MET A N 1
ATOM 730 C CA . MET A 1 91 ? -3.226 13.532 0.204 1.00 75.44 91 MET A CA 1
ATOM 731 C C . MET A 1 91 ? -2.878 14.934 0.737 1.00 75.44 91 MET A C 1
ATOM 733 O O . MET A 1 91 ? -2.774 15.092 1.955 1.00 75.44 91 MET A O 1
ATOM 737 N N . GLU A 1 92 ? -2.696 15.926 -0.137 1.00 75.12 92 GLU A N 1
ATOM 738 C CA . GLU A 1 92 ? -2.422 17.327 0.222 1.00 75.12 92 GLU A CA 1
ATOM 739 C C . GLU A 1 92 ? -3.709 18.145 0.438 1.00 75.12 92 GLU A C 1
ATOM 741 O O . GLU A 1 92 ? -3.654 19.327 0.785 1.00 75.12 92 GLU A O 1
ATOM 746 N N . GLN A 1 93 ? -4.885 17.540 0.233 1.00 80.00 93 GLN A N 1
ATOM 747 C CA . GLN A 1 93 ? -6.157 18.230 0.418 1.00 80.00 93 GLN A CA 1
ATOM 748 C C . GLN A 1 93 ? -6.377 18.597 1.896 1.00 80.00 93 GLN A C 1
ATOM 750 O O . GLN A 1 93 ? -6.164 17.768 2.782 1.00 80.00 93 GLN A O 1
ATOM 755 N N . PRO A 1 94 ? -6.879 19.812 2.190 1.00 71.19 94 PRO A N 1
ATOM 756 C CA . PRO A 1 94 ? -7.038 20.301 3.562 1.00 71.19 94 PRO A CA 1
ATOM 757 C C . PRO A 1 94 ? -8.109 19.556 4.373 1.00 71.19 94 PRO A C 1
ATOM 759 O O . PRO A 1 94 ? -8.142 19.679 5.594 1.00 71.19 94 PRO A O 1
ATOM 762 N N . PHE A 1 95 ? -8.992 18.800 3.713 1.00 80.44 95 PHE A N 1
ATOM 763 C CA . PHE A 1 95 ? -10.098 18.089 4.351 1.00 80.44 95 PHE A CA 1
ATOM 764 C C . PHE A 1 95 ? -10.155 16.645 3.858 1.00 80.44 95 PHE A C 1
ATOM 766 O O . PHE A 1 95 ? -10.863 16.328 2.902 1.00 80.44 95 PHE A O 1
ATOM 773 N N . LEU A 1 96 ? -9.403 15.771 4.523 1.00 85.31 96 LEU A N 1
ATOM 774 C CA . LEU A 1 96 ? -9.476 14.330 4.312 1.00 85.31 96 LEU A CA 1
ATOM 775 C C . LEU A 1 96 ? -10.334 13.673 5.399 1.00 85.31 96 LEU A C 1
ATOM 777 O O . LEU A 1 96 ? -10.336 14.126 6.544 1.00 85.31 96 LEU A O 1
ATOM 781 N N . PRO A 1 97 ? -11.078 12.606 5.073 1.00 88.19 97 PRO A N 1
ATOM 782 C CA . PRO A 1 97 ? -11.769 11.824 6.086 1.00 88.19 97 PRO A CA 1
ATOM 783 C C . PRO A 1 97 ? -10.769 11.001 6.912 1.00 88.19 97 PRO A C 1
ATOM 785 O O . PRO A 1 97 ? -9.696 10.625 6.434 1.00 88.19 97 PRO A O 1
ATOM 788 N N . ALA A 1 98 ? -11.145 10.670 8.148 1.00 89.75 98 ALA A N 1
ATOM 789 C CA . ALA A 1 98 ? -10.433 9.659 8.923 1.00 89.75 98 ALA A CA 1
ATOM 790 C C . ALA A 1 98 ? -10.590 8.278 8.263 1.00 89.75 98 ALA A C 1
ATOM 792 O O . ALA A 1 98 ? -11.661 7.945 7.744 1.00 89.75 98 ALA A O 1
ATOM 793 N N . ILE A 1 99 ? -9.539 7.459 8.303 1.00 90.25 99 ILE A N 1
ATOM 794 C CA . ILE A 1 99 ? -9.584 6.103 7.757 1.00 90.25 99 ILE A CA 1
ATOM 795 C C . ILE A 1 99 ? -10.452 5.193 8.634 1.00 90.25 99 ILE A C 1
ATOM 797 O O . ILE A 1 99 ? -10.408 5.228 9.867 1.00 90.25 99 ILE A O 1
ATOM 801 N N . ASN A 1 100 ? -11.235 4.334 7.988 1.00 91.31 100 ASN A N 1
ATOM 802 C CA . ASN A 1 100 ? -12.021 3.308 8.663 1.00 91.31 100 ASN A CA 1
ATOM 803 C C . ASN A 1 100 ? -11.135 2.094 8.994 1.00 91.31 100 ASN A C 1
ATOM 805 O O . ASN A 1 100 ? -10.363 1.645 8.148 1.00 91.31 100 ASN A O 1
ATOM 809 N N . ALA A 1 101 ? -11.309 1.504 10.182 1.00 94.25 101 ALA A N 1
ATOM 810 C CA . ALA A 1 101 ? -10.677 0.244 10.581 1.00 94.25 101 ALA A CA 1
ATOM 811 C C . ALA A 1 101 ? -10.865 -0.881 9.549 1.00 94.25 101 ALA A C 1
ATOM 813 O O . ALA A 1 101 ? -9.958 -1.679 9.356 1.00 94.25 101 ALA A O 1
ATOM 814 N N . THR A 1 102 ? -12.009 -0.910 8.856 1.00 95.25 102 THR A N 1
ATOM 815 C CA . THR A 1 102 ? -12.276 -1.874 7.775 1.00 95.25 102 THR A CA 1
ATOM 816 C C . THR A 1 102 ? -11.272 -1.713 6.638 1.00 95.25 102 THR A C 1
ATOM 818 O O . THR A 1 102 ? -10.685 -2.695 6.222 1.00 95.25 102 THR A O 1
ATOM 821 N N . ILE A 1 103 ? -11.001 -0.477 6.201 1.00 93.56 103 ILE A N 1
ATOM 822 C CA . ILE A 1 103 ? -10.024 -0.199 5.136 1.00 93.56 103 ILE A CA 1
ATOM 823 C C . ILE A 1 103 ? -8.608 -0.553 5.593 1.00 93.56 103 ILE A C 1
ATOM 825 O O . ILE A 1 103 ? -7.832 -1.106 4.819 1.00 93.56 103 ILE A O 1
ATOM 829 N N . VAL A 1 104 ? -8.276 -0.284 6.863 1.00 94.25 104 VAL A N 1
ATOM 830 C CA . VAL A 1 104 ? -6.982 -0.697 7.425 1.00 94.25 104 VAL A CA 1
ATOM 831 C C . VAL A 1 104 ? -6.850 -2.219 7.432 1.00 94.25 104 VAL A C 1
ATOM 833 O O . VAL A 1 104 ? -5.807 -2.734 7.041 1.00 94.25 104 VAL A O 1
ATOM 836 N N . GLN A 1 105 ? -7.901 -2.940 7.826 1.00 97.12 105 GLN A N 1
ATOM 837 C CA . GLN A 1 105 ? -7.903 -4.400 7.797 1.00 97.12 105 GLN A CA 1
ATOM 838 C C . GLN A 1 105 ? -7.785 -4.923 6.364 1.00 97.12 105 GLN A C 1
ATOM 840 O O . GLN A 1 105 ? -6.963 -5.795 6.118 1.00 97.12 105 GLN A O 1
ATOM 845 N N . THR A 1 106 ? -8.498 -4.340 5.400 1.00 96.25 106 THR A N 1
ATOM 846 C CA . THR A 1 106 ? -8.356 -4.730 3.993 1.00 96.25 106 THR A CA 1
ATOM 847 C C . THR A 1 106 ? -6.934 -4.493 3.482 1.00 96.25 106 THR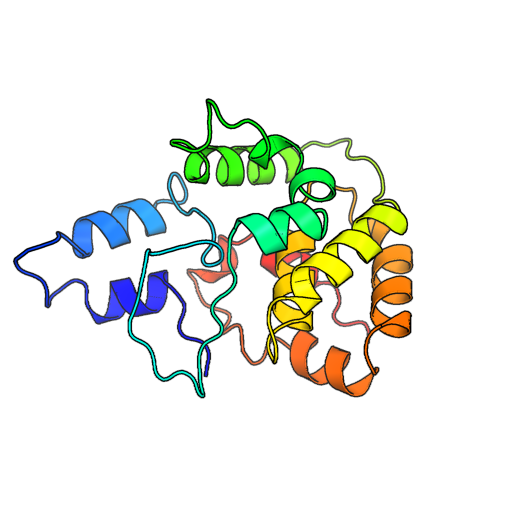 A C 1
ATOM 849 O O . THR A 1 106 ? -6.386 -5.334 2.777 1.00 96.25 106 THR A O 1
ATOM 852 N N . ALA A 1 107 ? -6.273 -3.402 3.884 1.00 93.69 107 ALA A N 1
ATOM 853 C CA . ALA A 1 107 ? -4.866 -3.180 3.544 1.00 93.69 107 ALA A CA 1
ATOM 854 C C . ALA A 1 107 ? -3.952 -4.273 4.123 1.00 93.69 107 ALA A C 1
ATOM 856 O O . ALA A 1 107 ? -3.017 -4.705 3.449 1.00 93.69 107 ALA A O 1
ATOM 857 N N . VAL A 1 108 ? -4.236 -4.758 5.337 1.00 94.75 108 VAL A N 1
ATOM 858 C CA . VAL A 1 108 ? -3.554 -5.926 5.912 1.00 94.75 108 VAL A CA 1
ATOM 859 C C . VAL A 1 108 ? -3.847 -7.185 5.093 1.00 94.75 108 VAL A C 1
ATOM 861 O O . VAL A 1 108 ? -2.909 -7.887 4.724 1.00 94.75 108 VAL A O 1
ATOM 864 N N . ASP A 1 109 ? -5.105 -7.446 4.743 1.00 96.44 109 ASP A N 1
ATOM 865 C CA . ASP A 1 109 ? -5.522 -8.652 4.016 1.00 96.44 109 ASP A CA 1
ATOM 866 C C . ASP A 1 109 ? -4.886 -8.744 2.619 1.00 96.44 109 ASP A C 1
ATOM 868 O O . ASP A 1 109 ? -4.441 -9.823 2.205 1.00 96.44 109 ASP A O 1
ATOM 872 N N . VAL A 1 110 ? -4.776 -7.609 1.918 1.00 94.38 110 VAL A N 1
ATOM 873 C CA . VAL A 1 110 ? -4.024 -7.480 0.658 1.00 94.38 110 VAL A CA 1
ATOM 874 C C . VAL A 1 110 ? -2.544 -7.757 0.896 1.00 94.38 110 VAL A C 1
ATOM 876 O O . VAL A 1 110 ? -1.923 -8.520 0.154 1.00 94.38 110 VAL A O 1
ATOM 879 N N . ALA A 1 111 ? -1.968 -7.173 1.945 1.00 92.00 111 ALA A N 1
ATOM 880 C CA . ALA A 1 111 ? -0.553 -7.314 2.240 1.00 92.00 111 ALA A CA 1
ATOM 881 C C . ALA A 1 111 ? -0.147 -8.742 2.633 1.00 92.00 111 ALA A C 1
ATOM 883 O O . ALA A 1 111 ? 0.974 -9.158 2.349 1.00 92.00 111 ALA A O 1
ATOM 884 N N . MET A 1 112 ? -1.067 -9.528 3.197 1.00 93.25 112 MET A N 1
ATOM 885 C CA . MET A 1 112 ? -0.862 -10.949 3.495 1.00 93.25 112 MET A CA 1
ATOM 886 C C . MET A 1 112 ? -0.607 -11.814 2.251 1.00 93.25 112 MET A C 1
ATOM 888 O O . MET A 1 112 ? -0.177 -12.956 2.393 1.00 93.25 112 MET A O 1
ATOM 892 N N . ALA A 1 113 ? -0.849 -11.302 1.040 1.00 92.00 113 ALA A N 1
ATOM 893 C CA . ALA A 1 113 ? -0.425 -11.975 -0.186 1.00 92.00 113 ALA A CA 1
ATOM 894 C C . ALA A 1 113 ? 1.106 -11.969 -0.365 1.00 92.00 113 ALA A C 1
ATOM 896 O O . ALA A 1 113 ? 1.656 -12.811 -1.070 1.00 92.00 113 ALA A O 1
ATOM 897 N N . PHE A 1 114 ? 1.800 -11.020 0.269 1.00 87.94 114 PHE A N 1
ATOM 898 C CA . PHE A 1 114 ? 3.234 -10.810 0.115 1.00 87.94 114 PHE A CA 1
ATOM 899 C C . PHE A 1 114 ? 4.012 -11.452 1.264 1.00 87.94 114 PHE A C 1
ATOM 901 O O . PHE A 1 114 ? 4.488 -10.756 2.161 1.00 87.94 114 PHE A O 1
ATOM 908 N N . GLU A 1 115 ? 4.149 -12.779 1.238 1.00 84.44 115 GLU A N 1
ATOM 909 C CA . GLU A 1 115 ? 4.873 -13.536 2.271 1.00 84.44 115 GLU A CA 1
ATOM 910 C C . GLU A 1 115 ? 6.246 -12.911 2.584 1.00 84.44 115 GLU A C 1
ATOM 912 O O . GLU A 1 115 ? 7.010 -12.567 1.679 1.00 84.44 115 GLU A O 1
ATOM 917 N N . HIS A 1 116 ? 6.550 -12.751 3.876 1.00 82.06 116 HIS A N 1
ATOM 918 C CA . HIS A 1 116 ? 7.740 -12.081 4.424 1.00 82.06 116 HIS A CA 1
ATOM 919 C C . HIS A 1 116 ? 7.804 -10.556 4.232 1.00 82.06 116 HIS A C 1
ATOM 921 O O . HIS A 1 116 ? 8.683 -9.909 4.809 1.00 82.06 116 HIS A O 1
ATOM 927 N N . PHE A 1 117 ? 6.874 -9.970 3.478 1.00 80.38 117 PHE A N 1
ATOM 928 C CA . PHE A 1 117 ? 6.783 -8.535 3.196 1.00 80.38 117 PHE A CA 1
ATOM 929 C C . PHE A 1 117 ? 5.430 -7.934 3.609 1.00 80.38 117 PHE A C 1
ATOM 931 O O . PHE A 1 117 ? 5.131 -6.802 3.231 1.00 80.38 117 PHE A O 1
ATOM 938 N N . GLU A 1 118 ? 4.637 -8.637 4.424 1.00 87.94 118 GLU A N 1
ATOM 939 C CA . GLU A 1 118 ? 3.248 -8.257 4.711 1.00 87.94 118 GLU A CA 1
ATOM 940 C C . GLU A 1 118 ? 3.174 -6.888 5.396 1.00 87.94 118 GLU A C 1
ATOM 942 O O . GLU A 1 118 ? 2.488 -5.976 4.952 1.00 87.94 118 GLU A O 1
ATOM 947 N N . LEU A 1 119 ? 3.951 -6.687 6.459 1.00 83.00 119 LEU A N 1
ATOM 948 C CA . LEU A 1 119 ? 3.916 -5.419 7.181 1.00 83.00 119 LEU A CA 1
ATOM 949 C C . LEU A 1 119 ? 4.430 -4.228 6.338 1.00 83.00 119 LEU A C 1
ATOM 951 O O . LEU A 1 119 ? 3.741 -3.207 6.301 1.00 83.00 119 LEU A O 1
ATOM 955 N N . PRO A 1 120 ? 5.577 -4.318 5.630 1.00 77.62 120 PRO A N 1
ATOM 956 C CA . PRO A 1 120 ? 5.987 -3.279 4.687 1.00 77.62 120 PRO A CA 1
ATOM 957 C C . PRO A 1 120 ? 4.904 -2.937 3.663 1.00 77.62 120 PRO A C 1
ATOM 959 O O . PRO A 1 120 ? 4.614 -1.761 3.460 1.00 77.62 120 PRO A O 1
ATOM 962 N N . VAL A 1 121 ? 4.276 -3.945 3.050 1.00 82.94 121 VAL A N 1
ATOM 963 C CA . VAL A 1 121 ? 3.236 -3.720 2.040 1.00 82.94 121 VAL A CA 1
ATOM 964 C C . VAL A 1 121 ? 2.003 -3.058 2.652 1.00 82.94 121 VAL A C 1
ATOM 966 O O . VAL A 1 121 ? 1.478 -2.120 2.058 1.00 82.94 121 VAL A O 1
ATOM 969 N N . ALA A 1 122 ? 1.579 -3.455 3.854 1.00 87.00 122 ALA A N 1
ATOM 970 C CA . ALA A 1 122 ? 0.469 -2.803 4.548 1.00 87.00 122 ALA A CA 1
ATOM 971 C C . ALA A 1 122 ? 0.764 -1.314 4.810 1.00 87.00 122 ALA A C 1
ATOM 973 O O . ALA A 1 122 ? -0.071 -0.457 4.523 1.00 87.00 122 ALA A O 1
ATOM 974 N N . ILE A 1 123 ? 1.971 -0.991 5.290 1.00 80.19 123 ILE A N 1
ATOM 975 C CA . ILE A 1 123 ? 2.420 0.393 5.521 1.00 80.19 123 ILE A CA 1
ATOM 976 C C . ILE A 1 123 ? 2.413 1.196 4.217 1.00 80.19 123 ILE A C 1
ATOM 978 O O . ILE A 1 123 ? 1.981 2.347 4.205 1.00 80.19 123 ILE A O 1
ATOM 982 N N . ILE A 1 124 ? 2.857 0.594 3.114 1.00 78.75 124 ILE A N 1
ATOM 983 C CA . ILE A 1 124 ? 2.882 1.229 1.793 1.00 78.75 124 ILE A CA 1
ATOM 984 C C . ILE A 1 124 ? 1.463 1.504 1.283 1.00 78.75 124 ILE A C 1
ATOM 986 O O . ILE A 1 124 ? 1.181 2.626 0.871 1.00 78.75 124 ILE A O 1
ATOM 990 N N . LEU A 1 125 ? 0.568 0.512 1.332 1.00 83.88 125 LEU A N 1
ATOM 991 C CA . LEU A 1 125 ? -0.824 0.645 0.882 1.00 83.88 125 LEU A CA 1
ATOM 992 C C . LEU A 1 125 ? -1.569 1.735 1.659 1.00 83.88 125 LEU A C 1
ATOM 994 O O . LEU A 1 125 ? -2.291 2.548 1.081 1.00 83.88 125 LEU A O 1
ATOM 998 N N . LEU A 1 126 ? -1.345 1.794 2.970 1.00 85.44 126 LEU A N 1
ATOM 999 C CA . LEU A 1 126 ? -1.854 2.875 3.805 1.00 85.44 126 LEU A CA 1
ATOM 1000 C C . LEU A 1 126 ? -1.166 4.205 3.454 1.00 85.44 126 LEU A C 1
ATOM 1002 O O . LEU A 1 126 ? -1.825 5.225 3.305 1.00 85.44 126 LEU A O 1
ATOM 1006 N N . GLY A 1 127 ? 0.145 4.199 3.223 1.00 78.44 127 GLY A N 1
ATOM 1007 C CA . GLY A 1 127 ? 0.915 5.386 2.856 1.00 78.44 127 GLY A CA 1
ATOM 1008 C C . GLY A 1 127 ? 0.437 6.086 1.580 1.00 78.44 127 GLY A C 1
ATOM 1009 O O . GLY A 1 127 ? 0.516 7.308 1.518 1.00 78.44 127 GLY A O 1
ATOM 1010 N N . ILE A 1 128 ? -0.093 5.346 0.600 1.00 77.00 128 ILE A N 1
ATOM 1011 C CA . ILE A 1 128 ? -0.627 5.897 -0.661 1.00 77.00 128 ILE A CA 1
ATOM 1012 C C . ILE A 1 128 ? -2.123 6.251 -0.606 1.00 77.00 128 ILE A C 1
ATOM 1014 O O . ILE A 1 128 ? -2.670 6.759 -1.585 1.00 77.00 128 ILE A O 1
ATOM 1018 N N . SER A 1 129 ? -2.798 5.969 0.511 1.00 80.75 129 SER A N 1
ATOM 1019 C CA . SER A 1 129 ? -4.235 6.203 0.660 1.00 80.75 129 SER A CA 1
ATOM 1020 C C . SER A 1 129 ? -4.517 7.613 1.220 1.00 80.75 129 SER A C 1
ATOM 1022 O O . SER A 1 129 ? -3.912 8.024 2.219 1.00 80.75 129 SER A O 1
ATOM 1024 N N . PRO A 1 130 ? -5.449 8.385 0.628 1.00 81.75 130 PRO A N 1
ATOM 1025 C CA . PRO A 1 130 ? -5.789 9.717 1.116 1.00 81.75 130 PRO A CA 1
ATOM 1026 C C . PRO A 1 130 ? -6.695 9.629 2.356 1.00 81.75 130 PRO A C 1
ATOM 1028 O O . PRO A 1 130 ? -7.888 9.353 2.265 1.00 81.75 130 PRO A O 1
ATOM 1031 N N . TYR A 1 131 ? -6.123 9.885 3.532 1.00 86.56 131 TYR A N 1
ATOM 1032 C CA . TYR A 1 131 ? -6.841 10.030 4.800 1.00 86.56 131 TYR A CA 1
ATOM 1033 C C . TYR A 1 131 ? -6.172 11.066 5.708 1.00 86.56 131 TYR A C 1
ATOM 1035 O O . TYR A 1 131 ? -5.005 11.426 5.522 1.00 86.56 131 TYR A O 1
ATOM 1043 N N . ASP A 1 132 ? -6.917 11.514 6.714 1.00 87.25 132 ASP A N 1
ATOM 1044 C CA . ASP A 1 132 ? -6.446 12.409 7.768 1.00 87.25 132 ASP A CA 1
ATOM 1045 C C . ASP A 1 132 ? -5.653 11.635 8.830 1.00 87.25 132 ASP A C 1
ATOM 1047 O O . ASP A 1 132 ? -6.226 10.935 9.671 1.00 87.25 132 ASP A O 1
ATOM 1051 N N . LEU A 1 133 ? -4.322 11.719 8.759 1.00 83.00 133 LEU A N 1
ATOM 1052 C CA . LEU A 1 133 ? -3.409 10.950 9.604 1.00 83.00 133 LEU A CA 1
ATOM 1053 C C . LEU A 1 133 ? -3.636 11.204 11.108 1.00 83.00 133 LEU A C 1
ATOM 1055 O O . LEU A 1 133 ? -3.898 10.216 11.797 1.00 83.00 133 LEU A O 1
ATOM 1059 N N . PRO A 1 134 ? -3.611 12.447 11.635 1.00 84.00 134 PRO A N 1
ATOM 1060 C CA . PRO A 1 134 ? -3.874 12.724 13.051 1.00 84.00 134 PRO A CA 1
ATOM 1061 C C . PRO A 1 134 ? -5.100 12.010 13.634 1.00 84.00 134 PRO A C 1
ATOM 1063 O O . PRO A 1 134 ? -5.015 11.424 14.713 1.00 84.00 134 PRO A O 1
ATOM 1066 N N . ASN A 1 135 ? -6.217 11.991 12.902 1.00 86.56 135 ASN A N 1
ATOM 1067 C CA . ASN A 1 135 ? -7.454 11.341 13.347 1.00 86.56 135 ASN A CA 1
ATOM 1068 C C . ASN A 1 135 ? -7.508 9.829 13.048 1.00 86.56 135 ASN A C 1
ATOM 1070 O O . ASN A 1 135 ? -8.415 9.135 13.507 1.00 86.56 135 ASN A O 1
ATOM 1074 N N . SER A 1 136 ? -6.532 9.302 12.309 1.00 89.19 136 SER A N 1
ATOM 1075 C CA . SER A 1 136 ? -6.460 7.907 11.858 1.00 89.19 136 SER A CA 1
ATOM 1076 C C . SER A 1 136 ? -5.422 7.065 12.603 1.00 89.19 136 SER A C 1
ATOM 1078 O O . SER A 1 136 ? -5.569 5.843 12.660 1.00 89.19 136 SER A O 1
ATOM 1080 N N . VAL A 1 137 ? -4.391 7.684 13.194 1.00 85.62 137 VAL A N 1
ATOM 1081 C CA . VAL A 1 137 ? -3.243 6.990 13.817 1.00 85.62 137 VAL A CA 1
ATOM 1082 C C . VAL A 1 137 ? -3.677 5.908 14.808 1.00 85.62 137 VAL A C 1
ATOM 1084 O O . VAL A 1 137 ? -3.206 4.776 14.719 1.00 85.62 137 VAL A O 1
ATOM 1087 N N . THR A 1 138 ? -4.599 6.215 15.722 1.00 87.50 138 THR A N 1
ATOM 1088 C CA . THR A 1 138 ? -5.053 5.255 16.743 1.00 87.50 138 THR A CA 1
ATOM 1089 C C . THR A 1 138 ? -5.714 4.028 16.120 1.00 87.50 138 THR A C 1
ATOM 1091 O O . THR A 1 138 ? -5.445 2.901 16.535 1.00 87.50 138 THR A O 1
ATOM 1094 N N . THR A 1 139 ? -6.558 4.235 15.108 1.00 92.19 139 THR A N 1
ATOM 1095 C CA . THR A 1 139 ? -7.222 3.153 14.372 1.00 92.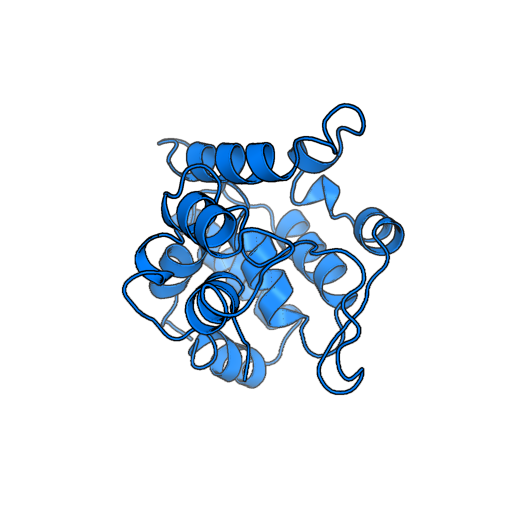19 139 THR A CA 1
ATOM 1096 C C . THR A 1 139 ? -6.198 2.281 13.660 1.00 92.19 139 THR A C 1
ATOM 1098 O O . THR A 1 139 ? -6.263 1.056 13.753 1.00 92.19 139 THR A O 1
ATOM 1101 N N . ILE A 1 140 ? -5.228 2.913 12.998 1.00 89.69 140 ILE A N 1
ATOM 1102 C CA . ILE A 1 140 ? -4.186 2.212 12.255 1.00 89.69 140 ILE A CA 1
ATOM 1103 C C . ILE A 1 140 ? -3.319 1.367 13.192 1.00 89.69 140 ILE A C 1
ATOM 1105 O O . ILE A 1 140 ? -3.183 0.166 12.977 1.00 89.69 140 ILE A O 1
ATOM 1109 N N . ILE A 1 141 ? -2.784 1.964 14.261 1.00 86.62 141 ILE A N 1
ATOM 1110 C CA . ILE A 1 141 ? -1.939 1.259 15.234 1.00 86.62 141 ILE A CA 1
ATOM 1111 C C . ILE A 1 141 ? -2.693 0.083 15.853 1.00 86.62 141 ILE A C 1
ATOM 1113 O O . ILE A 1 141 ? -2.121 -0.997 15.985 1.00 86.62 141 ILE A O 1
ATOM 1117 N N . LYS A 1 142 ? -3.969 0.270 16.208 1.00 90.25 142 LYS A N 1
ATOM 1118 C CA . LYS A 1 142 ? -4.785 -0.795 16.795 1.00 90.25 142 LYS A CA 1
ATOM 1119 C C . LYS A 1 142 ? -4.896 -1.997 15.855 1.00 90.25 142 LYS A C 1
ATOM 1121 O O . LYS A 1 142 ? -4.541 -3.098 16.254 1.00 90.25 142 LYS A O 1
ATOM 1126 N N . VAL A 1 143 ? -5.326 -1.782 14.611 1.00 93.75 143 VAL A N 1
ATOM 1127 C CA . VAL A 1 143 ? -5.482 -2.875 13.635 1.00 93.75 143 VAL A CA 1
ATOM 1128 C C . VAL A 1 143 ? -4.137 -3.539 13.333 1.00 93.75 143 VAL A C 1
ATOM 1130 O O . VAL A 1 143 ? -4.063 -4.762 13.234 1.00 93.75 143 VAL A O 1
ATOM 1133 N N . LEU A 1 144 ? -3.050 -2.768 13.242 1.00 90.12 144 LEU A N 1
ATOM 1134 C CA . LEU A 1 144 ? -1.717 -3.335 13.047 1.00 90.12 144 LEU A CA 1
ATOM 1135 C C . LEU A 1 144 ? -1.269 -4.198 14.236 1.00 90.12 144 LEU A C 1
ATOM 1137 O O . LEU A 1 144 ? -0.703 -5.260 14.009 1.00 90.12 144 LEU A O 1
ATOM 1141 N N . LEU A 1 145 ? -1.534 -3.791 15.480 1.00 88.38 145 LEU A N 1
ATOM 1142 C CA . LEU A 1 145 ? -1.214 -4.586 16.676 1.00 88.38 145 LEU A CA 1
ATOM 1143 C C . LEU A 1 145 ? -2.095 -5.834 16.822 1.00 88.38 145 LEU A C 1
ATOM 1145 O O . LEU A 1 145 ? -1.641 -6.826 17.388 1.00 88.38 145 LEU A O 1
ATOM 114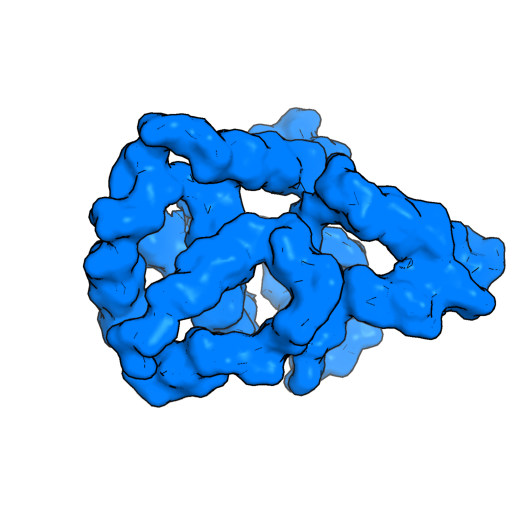9 N N . ASP A 1 146 ? -3.322 -5.801 16.302 1.00 92.88 146 ASP A N 1
ATOM 1150 C CA . ASP A 1 146 ? -4.213 -6.966 16.280 1.00 92.88 146 ASP A CA 1
ATOM 1151 C C . ASP A 1 146 ? -3.723 -8.043 15.284 1.00 92.88 146 ASP A C 1
ATOM 1153 O O . ASP A 1 146 ? -4.007 -9.227 15.466 1.00 92.88 146 ASP A O 1
ATOM 1157 N N . ASN A 1 147 ? -2.955 -7.653 14.255 1.00 91.81 147 ASN A N 1
ATOM 1158 C CA . ASN A 1 147 ? -2.480 -8.546 13.186 1.00 91.81 147 ASN A CA 1
ATOM 1159 C C . ASN A 1 147 ? -0.968 -8.855 13.241 1.00 91.81 147 ASN A C 1
ATOM 1161 O O . ASN A 1 147 ? -0.521 -9.873 12.710 1.00 91.81 147 ASN A O 1
ATOM 1165 N N . TYR A 1 148 ? -0.159 -8.002 13.874 1.00 86.94 148 TYR A N 1
ATOM 1166 C CA . TYR A 1 148 ? 1.299 -8.122 13.932 1.00 86.94 148 TYR A CA 1
ATOM 1167 C C . TYR A 1 148 ? 1.816 -7.978 15.363 1.00 86.94 148 TYR A C 1
ATOM 1169 O O . TYR A 1 148 ? 1.310 -7.189 16.157 1.00 86.94 148 TYR A O 1
ATOM 1177 N N . THR A 1 149 ? 2.892 -8.701 15.691 1.00 84.81 149 THR A N 1
ATOM 1178 C CA . THR A 1 149 ? 3.529 -8.552 17.005 1.00 84.81 149 THR A CA 1
ATOM 1179 C C . THR A 1 149 ? 4.181 -7.179 17.146 1.00 84.81 149 THR A C 1
ATOM 1181 O O . THR A 1 149 ? 4.664 -6.592 16.170 1.00 84.81 149 THR A O 1
ATOM 1184 N N . LYS A 1 150 ? 4.254 -6.678 18.384 1.00 79.56 150 LYS A N 1
ATOM 1185 C CA . LYS A 1 150 ? 4.906 -5.399 18.684 1.00 79.56 150 LYS A CA 1
ATOM 1186 C C . LYS A 1 150 ? 6.364 -5.387 18.216 1.00 79.56 150 LYS A C 1
ATOM 1188 O O . LYS A 1 150 ? 6.822 -4.387 17.674 1.00 79.56 150 LYS A O 1
ATOM 1193 N N . GLU A 1 151 ? 7.071 -6.505 18.342 1.00 77.31 151 GLU A N 1
ATOM 1194 C CA . GLU A 1 151 ? 8.461 -6.652 17.904 1.00 77.31 151 GLU A CA 1
ATOM 1195 C C . GLU A 1 151 ? 8.588 -6.580 16.373 1.00 77.31 151 GLU A C 1
ATOM 1197 O O . GLU A 1 151 ? 9.519 -5.957 15.850 1.00 77.31 151 GLU A O 1
ATOM 1202 N N . LYS A 1 152 ? 7.641 -7.176 15.629 1.00 76.44 152 LYS A N 1
ATOM 1203 C CA . LYS A 1 152 ? 7.599 -7.084 14.158 1.00 76.44 152 LYS A CA 1
ATOM 1204 C C . LYS A 1 152 ? 7.321 -5.645 13.719 1.00 76.44 152 LYS A C 1
ATOM 1206 O O . LYS A 1 152 ? 7.970 -5.156 12.794 1.00 76.44 152 LYS A O 1
ATOM 1211 N N . LEU A 1 153 ? 6.429 -4.946 14.424 1.00 73.88 153 LEU A N 1
ATOM 1212 C CA . LEU A 1 153 ? 6.161 -3.526 14.196 1.00 73.88 153 LEU A CA 1
ATOM 1213 C C . LEU A 1 153 ? 7.394 -2.671 14.473 1.00 73.88 153 LEU A C 1
ATOM 1215 O O . LEU A 1 153 ? 7.837 -1.969 13.578 1.00 73.88 153 LEU A O 1
ATOM 1219 N N . GLN A 1 154 ? 8.020 -2.784 15.641 1.00 71.06 154 GLN A N 1
ATOM 1220 C CA . GLN A 1 154 ? 9.206 -1.991 15.986 1.00 71.06 154 GLN A CA 1
ATOM 1221 C C . GLN A 1 154 ? 10.391 -2.248 15.044 1.00 71.06 154 GLN A C 1
ATOM 1223 O O . GLN A 1 154 ? 11.054 -1.308 14.613 1.00 71.06 154 GLN A O 1
ATOM 1228 N N . SER A 1 155 ? 10.647 -3.503 14.665 1.00 68.12 155 SER A N 1
ATOM 1229 C CA . SER A 1 155 ? 11.740 -3.823 13.734 1.00 68.12 155 SER A CA 1
ATOM 1230 C C . SER A 1 155 ? 11.507 -3.256 12.329 1.00 68.12 155 SER A C 1
ATOM 1232 O O . SER A 1 155 ? 12.459 -2.790 11.703 1.00 68.12 155 SER A O 1
ATOM 1234 N N . THR A 1 156 ? 10.255 -3.205 11.867 1.00 64.69 156 THR A N 1
ATOM 1235 C CA . THR A 1 156 ? 9.894 -2.725 10.520 1.00 64.69 156 THR A CA 1
ATOM 1236 C C . THR A 1 156 ? 9.691 -1.205 10.474 1.00 64.69 156 THR A C 1
ATOM 1238 O O . THR A 1 156 ? 10.166 -0.542 9.554 1.00 64.69 156 THR A O 1
ATOM 1241 N N . VAL A 1 157 ? 9.044 -0.636 11.497 1.00 58.78 157 VAL A N 1
ATOM 1242 C CA . VAL A 1 157 ? 8.784 0.806 11.679 1.00 58.78 157 VAL A CA 1
ATOM 1243 C C . VAL A 1 157 ? 10.027 1.552 12.166 1.00 58.78 157 VAL A C 1
ATOM 1245 O O . VAL A 1 157 ? 10.114 2.758 11.972 1.00 58.78 157 VAL A O 1
ATOM 1248 N N . SER A 1 158 ? 11.066 0.868 12.670 1.00 53.50 158 SER A N 1
ATOM 1249 C CA . SER A 1 158 ? 12.388 1.509 12.799 1.00 53.50 158 SER A CA 1
ATOM 1250 C C . SER A 1 158 ? 12.949 1.972 11.448 1.00 53.50 158 SER A C 1
ATOM 1252 O O . SER A 1 158 ? 13.994 2.619 11.422 1.00 53.50 158 SER A O 1
ATOM 1254 N N . LEU A 1 159 ? 12.279 1.626 10.331 1.00 54.81 159 LEU A N 1
ATOM 1255 C CA . LEU A 1 159 ? 12.564 2.065 8.966 1.00 54.81 159 LEU A CA 1
ATOM 1256 C C . LEU A 1 159 ? 14.038 1.858 8.590 1.00 54.81 159 LEU A C 1
ATOM 1258 O O . LEU A 1 159 ? 14.526 2.440 7.633 1.00 54.81 159 LEU A O 1
ATOM 1262 N N . THR A 1 160 ? 14.746 0.956 9.277 1.00 47.19 160 THR A N 1
ATOM 1263 C CA . THR A 1 160 ? 16.149 0.614 8.997 1.00 47.19 160 THR A CA 1
ATOM 1264 C C . THR A 1 160 ? 16.330 0.041 7.589 1.00 47.19 160 THR A C 1
ATOM 1266 O O . THR A 1 160 ? 17.442 0.009 7.067 1.00 47.19 160 THR A O 1
ATOM 1269 N N . TRP A 1 161 ? 15.236 -0.385 6.946 1.00 45.75 161 TRP A N 1
ATOM 1270 C CA . TRP A 1 161 ? 15.191 -0.793 5.540 1.00 45.75 161 TRP A CA 1
ATOM 1271 C C . TRP A 1 161 ? 15.003 0.380 4.569 1.00 45.75 161 TRP A C 1
ATOM 1273 O O . TRP A 1 161 ? 15.439 0.291 3.423 1.00 45.75 161 TRP A O 1
ATOM 1283 N N . PHE A 1 162 ? 14.396 1.479 5.016 1.00 49.91 162 PHE A N 1
ATOM 1284 C CA . PHE A 1 162 ? 14.228 2.708 4.252 1.00 49.91 162 PHE A CA 1
ATOM 1285 C C . PHE A 1 162 ? 15.392 3.639 4.575 1.00 49.91 162 PHE A C 1
ATOM 1287 O O . PHE A 1 162 ? 15.349 4.438 5.506 1.00 49.91 162 PHE A O 1
ATOM 1294 N N . MET A 1 163 ? 16.474 3.539 3.804 1.00 50.59 163 MET A N 1
ATOM 1295 C CA . MET A 1 163 ? 17.554 4.518 3.914 1.00 50.59 163 MET A CA 1
ATOM 1296 C C . MET A 1 163 ? 17.003 5.916 3.594 1.00 50.59 163 MET A C 1
ATOM 1298 O O . MET A 1 163 ? 16.672 6.221 2.444 1.00 50.59 163 MET A O 1
ATOM 1302 N N . PHE A 1 164 ? 16.892 6.767 4.611 1.00 50.62 164 PHE A N 1
ATOM 1303 C CA . PHE A 1 164 ? 16.569 8.177 4.434 1.00 50.62 164 PHE A CA 1
ATOM 1304 C C . PHE A 1 164 ? 17.744 8.877 3.737 1.00 50.62 164 PHE A C 1
ATOM 1306 O O . PHE A 1 164 ? 18.877 8.838 4.212 1.00 50.62 164 PHE A O 1
ATOM 1313 N N . GLY A 1 165 ? 17.476 9.473 2.580 1.00 54.34 165 GLY A N 1
ATOM 1314 C CA . GLY A 1 165 ? 18.400 10.282 1.788 1.00 54.34 165 GLY A CA 1
ATOM 1315 C C . GLY A 1 165 ? 17.606 11.296 0.961 1.00 54.34 165 GLY A C 1
ATOM 1316 O O . GLY A 1 165 ? 16.380 11.316 1.049 1.00 54.34 165 GLY A O 1
ATOM 1317 N N . ALA A 1 166 ? 18.281 12.105 0.141 1.00 51.31 166 ALA A N 1
ATOM 1318 C CA . ALA A 1 166 ? 17.655 13.187 -0.637 1.00 51.31 166 ALA A CA 1
ATOM 1319 C C . ALA A 1 166 ? 16.486 12.726 -1.540 1.00 51.31 166 ALA A C 1
ATOM 1321 O O . ALA A 1 166 ? 15.569 13.492 -1.819 1.00 51.31 166 ALA A O 1
ATOM 1322 N N . ASP A 1 167 ? 16.478 11.457 -1.956 1.00 50.81 167 ASP A N 1
ATOM 1323 C CA . ASP A 1 167 ? 15.397 10.879 -2.766 1.00 50.81 167 ASP A CA 1
ATOM 1324 C C . ASP A 1 167 ? 14.178 10.448 -1.929 1.00 50.81 167 ASP A C 1
ATOM 1326 O O . ASP A 1 167 ? 13.073 10.319 -2.448 1.00 50.81 167 ASP A O 1
ATOM 1330 N N . THR A 1 168 ? 14.361 10.234 -0.622 1.00 50.34 168 THR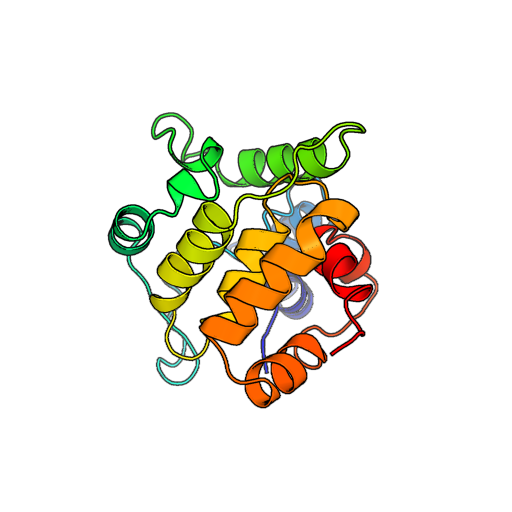 A N 1
ATOM 1331 C CA . THR A 1 168 ? 13.323 9.790 0.325 1.00 50.34 168 THR A CA 1
ATOM 1332 C C . THR A 1 168 ? 12.468 10.954 0.841 1.00 50.34 168 THR A C 1
ATOM 1334 O O . THR A 1 168 ? 11.337 10.731 1.258 1.00 50.34 168 THR A O 1
ATOM 1337 N N . GLU A 1 169 ? 12.973 12.191 0.775 1.00 49.00 169 GLU A N 1
ATOM 1338 C CA . GLU A 1 169 ? 12.229 13.430 1.090 1.00 49.00 169 GLU A CA 1
ATOM 1339 C C . GLU A 1 169 ? 11.088 13.706 0.096 1.00 49.00 169 GLU A C 1
ATOM 1341 O O . GLU A 1 169 ? 10.195 14.499 0.364 1.00 49.00 169 GLU A O 1
ATOM 1346 N N . LYS A 1 170 ? 11.082 13.025 -1.055 1.00 53.59 170 LYS A N 1
ATOM 1347 C CA . LYS A 1 170 ? 10.050 13.175 -2.092 1.00 53.59 170 LYS A CA 1
ATOM 1348 C C . LYS A 1 170 ? 8.854 12.235 -1.898 1.00 53.59 170 LYS A C 1
ATOM 1350 O O . LYS A 1 170 ? 7.931 12.249 -2.709 1.00 53.59 170 LYS A O 1
ATOM 1355 N N . LEU A 1 171 ? 8.881 11.395 -0.860 1.00 58.16 171 LEU A N 1
ATOM 1356 C CA . LEU A 1 171 ? 7.910 10.328 -0.620 1.00 58.16 171 LEU A CA 1
ATOM 1357 C C . LEU A 1 171 ? 7.013 10.698 0.550 1.00 58.16 171 LEU A C 1
ATOM 1359 O O . LEU A 1 171 ? 7.249 10.265 1.678 1.00 58.16 171 LEU A O 1
ATOM 1363 N N . LEU A 1 172 ? 5.972 11.484 0.258 1.00 59.56 172 LEU A N 1
ATOM 1364 C CA . LEU A 1 172 ? 4.941 11.888 1.221 1.00 59.56 172 LEU A CA 1
ATOM 1365 C C . LEU A 1 172 ? 4.406 10.690 2.017 1.00 59.56 172 LEU A C 1
ATOM 1367 O O . LEU A 1 172 ? 4.142 10.805 3.213 1.00 59.56 172 LEU A O 1
ATOM 1371 N N . GLU A 1 173 ? 4.300 9.521 1.377 1.00 61.25 173 GLU A N 1
ATOM 1372 C CA . GLU A 1 173 ? 3.905 8.279 2.029 1.00 61.25 173 GLU A CA 1
ATOM 1373 C C . GLU A 1 173 ? 4.858 7.865 3.161 1.00 61.25 173 GLU A C 1
ATOM 1375 O O . GLU A 1 173 ? 4.378 7.499 4.223 1.00 61.25 173 GLU A O 1
ATOM 1380 N N . ILE A 1 174 ? 6.182 7.959 2.987 1.00 59.72 174 ILE A N 1
ATOM 1381 C CA . ILE A 1 174 ? 7.178 7.578 4.005 1.00 59.72 174 ILE A CA 1
ATOM 1382 C C . ILE A 1 174 ? 7.305 8.673 5.063 1.00 59.72 174 ILE A C 1
ATOM 1384 O O . ILE A 1 174 ? 7.462 8.367 6.245 1.00 59.72 174 ILE A O 1
ATOM 1388 N N . GLU A 1 175 ? 7.215 9.944 4.666 1.00 62.69 175 GLU A N 1
ATOM 1389 C CA . GLU A 1 175 ? 7.239 11.063 5.613 1.00 62.69 175 GLU A CA 1
ATOM 1390 C C . GLU A 1 175 ? 6.082 10.987 6.613 1.00 62.69 175 GLU A C 1
ATOM 1392 O O . GLU A 1 175 ? 6.305 11.182 7.805 1.00 62.69 175 GLU A O 1
ATOM 1397 N N . ARG A 1 176 ? 4.884 10.571 6.178 1.00 65.75 176 ARG A N 1
ATOM 1398 C CA . ARG A 1 176 ? 3.736 10.324 7.071 1.00 65.75 176 ARG A CA 1
ATOM 1399 C C . ARG A 1 176 ? 4.030 9.307 8.177 1.00 65.75 176 ARG A C 1
ATOM 1401 O O . ARG A 1 176 ? 3.515 9.442 9.284 1.00 65.75 176 ARG A O 1
ATOM 1408 N N . TRP A 1 177 ? 4.857 8.300 7.903 1.00 63.84 177 TRP A N 1
ATOM 1409 C CA . TRP A 1 177 ? 5.260 7.300 8.900 1.00 63.84 177 TRP A CA 1
ATOM 1410 C C . TRP A 1 177 ? 6.484 7.719 9.711 1.00 63.84 177 TRP A C 1
ATOM 1412 O O . TRP A 1 177 ? 6.735 7.140 10.768 1.00 63.84 177 TRP A O 1
ATOM 1422 N N . ARG A 1 178 ? 7.223 8.748 9.271 1.00 59.94 178 ARG A N 1
ATOM 1423 C CA . ARG A 1 178 ? 8.344 9.314 10.031 1.00 59.94 178 ARG A CA 1
ATOM 1424 C C . ARG A 1 178 ? 7.870 9.887 11.365 1.00 59.94 178 ARG A C 1
ATOM 1426 O O . ARG A 1 178 ? 8.607 9.793 12.329 1.00 59.94 178 ARG A O 1
ATOM 1433 N N . ASP A 1 179 ? 6.645 10.381 11.484 1.00 51.59 179 ASP A N 1
ATOM 1434 C CA . ASP A 1 179 ? 6.152 10.920 12.763 1.00 51.59 179 ASP A CA 1
ATOM 1435 C C . ASP A 1 179 ? 5.588 9.843 13.709 1.00 51.59 179 ASP A C 1
ATOM 1437 O O . ASP A 1 179 ? 5.323 10.104 14.882 1.00 51.59 179 ASP A O 1
ATOM 1441 N N . LEU A 1 180 ? 5.472 8.593 13.246 1.00 53.69 180 LEU A N 1
ATOM 1442 C CA . LEU A 1 180 ? 4.969 7.454 14.022 1.00 53.69 180 LEU A CA 1
ATOM 1443 C C . LEU A 1 180 ? 6.039 6.766 14.891 1.00 53.69 180 LEU A C 1
ATOM 1445 O O . LEU A 1 180 ? 5.861 5.617 15.290 1.00 53.69 180 LEU A O 1
ATOM 1449 N N . HIS A 1 181 ? 7.105 7.481 15.275 1.00 47.34 181 HIS A N 1
ATOM 1450 C CA . HIS A 1 181 ? 8.175 7.034 16.194 1.00 47.34 181 HIS A CA 1
ATOM 1451 C C . HIS A 1 181 ? 7.703 6.723 17.642 1.00 47.34 181 HIS A C 1
ATOM 1453 O O . HIS A 1 181 ? 8.500 6.744 18.578 1.00 47.34 181 HIS A O 1
ATOM 1459 N N . ILE A 1 182 ? 6.415 6.446 17.867 1.00 40.19 182 ILE A N 1
ATOM 1460 C CA . ILE A 1 182 ? 5.787 6.321 19.193 1.00 40.19 182 ILE A CA 1
ATOM 1461 C C . ILE A 1 182 ? 5.412 4.855 19.513 1.00 40.19 182 ILE A C 1
ATOM 1463 O O . ILE A 1 182 ? 4.439 4.597 20.220 1.00 40.19 182 ILE A O 1
ATOM 1467 N N . LEU A 1 183 ? 6.169 3.865 19.020 1.00 40.00 183 LEU A N 1
ATOM 1468 C CA . LEU A 1 183 ? 6.003 2.449 19.409 1.00 40.00 183 LEU A CA 1
ATOM 1469 C C . LEU A 1 183 ? 7.264 1.820 19.999 1.00 40.00 183 LEU A C 1
ATOM 1471 O O . LEU A 1 183 ? 8.341 1.925 19.382 1.00 40.00 183 LEU A O 1
#

Sequence (183 aa):
MFARDLQVLAAFQGISDALDLETLHNWRNSGSFYLGEYLSQGRLAIDPRRSCQVSMQELVDRGLFDVCPGLGEEANWHRWGKRVNELRMEMEQPFLPAINATIVQTAVDVAMAFEHFELPVAIILLGISPYDLPNSVTTIIKVLLDNYTKEKLQSTVSLTWFMFGADTEKLLEIERWRDLHIL

Radius of gyration: 16.54 Å; chains: 1; bounding box: 38×37×44 Å

pLDDT: mean 74.4, std 14.55, range [39.59, 97.12]

Organism: NCBI:txid1209068